Protein AF-A0A8H3QRY0-F1 (afdb_monomer_lite)

Radius of gyration: 27.29 Å; chains: 1; bounding box: 70×63×40 Å

Sequence (95 aa):
MSSNNTNTTSSTSRDPSTSSQHRTDNAESLSNSTSPRSTSTDRVEWTDEQTAVLIEQRRSRNYKYYYQISGRSRKKFWRSVAENVNNTCGCNYTG

Organism: NCBI:txid94130

pLDDT: mean 70.37, std 25.26, range [29.75, 97.38]

Foldseek 3Di:
DDDDDDDDDDDDDDDDDDDDDDDDDDDDDPPPPPPPPPPPPVPPDQDPLLVVLLVVLCVVCVCCVPPPADDVSVLVSVQVSQVRSCVVVVDDDGD

Secondary structure (DSSP, 8-state):
--------------------------------------------PPPHHHHHHHHHHHHHTHHHHHHT--TTHHHHHHHHHHHHHHHHHT-----

Structure (mmCIF, N/CA/C/O backbone):
data_AF-A0A8H3QRY0-F1
#
_entry.id   AF-A0A8H3QRY0-F1
#
loop_
_atom_site.group_PDB
_atom_site.id
_atom_site.type_symbol
_atom_site.label_atom_id
_atom_site.label_alt_id
_atom_site.label_comp_id
_atom_site.label_asym_id
_atom_site.label_entity_id
_atom_site.label_seq_id
_atom_site.pdbx_PDB_ins_code
_atom_site.Cartn_x
_atom_site.Cartn_y
_atom_site.Cartn_z
_atom_site.occupancy
_atom_site.B_iso_or_equiv
_atom_site.auth_seq_id
_atom_site.auth_comp_id
_atom_site.auth_asym_id
_atom_site.auth_atom_id
_atom_site.pdbx_PDB_model_num
ATOM 1 N N . MET A 1 1 ? 32.528 16.421 22.129 1.00 36.56 1 MET A N 1
ATOM 2 C CA . MET A 1 1 ? 32.060 17.559 22.942 1.00 36.56 1 MET A CA 1
ATOM 3 C C . MET A 1 1 ? 30.739 18.047 22.375 1.00 36.56 1 MET A C 1
ATOM 5 O O . MET A 1 1 ? 30.642 18.198 21.170 1.00 36.56 1 MET A O 1
ATOM 9 N N . SER A 1 2 ? 29.772 18.159 23.284 1.00 32.56 2 SER A N 1
ATOM 10 C CA . SER A 1 2 ? 28.480 18.858 23.322 1.00 32.56 2 SER A CA 1
ATOM 11 C C . SER A 1 2 ? 27.678 19.265 22.074 1.00 32.56 2 SER A C 1
ATOM 13 O O . SER A 1 2 ? 28.143 19.933 21.160 1.00 32.56 2 SER A O 1
ATOM 15 N N . SER A 1 3 ? 26.396 18.925 22.214 1.00 39.75 3 SER A N 1
ATOM 16 C CA . SER A 1 3 ? 25.131 19.309 21.578 1.00 39.75 3 SER A CA 1
ATOM 17 C C . SER A 1 3 ? 24.792 20.816 21.535 1.00 39.75 3 SER A C 1
ATOM 19 O O . SER A 1 3 ? 25.307 21.561 22.364 1.00 39.75 3 SER A O 1
ATOM 21 N N . ASN A 1 4 ? 23.828 21.221 20.676 1.00 41.25 4 ASN A N 1
ATOM 22 C CA . ASN A 1 4 ? 22.454 21.694 21.027 1.00 41.25 4 ASN A CA 1
ATOM 23 C C . ASN A 1 4 ? 21.838 22.795 20.111 1.00 41.25 4 ASN A C 1
ATOM 25 O O . ASN A 1 4 ? 22.512 23.771 19.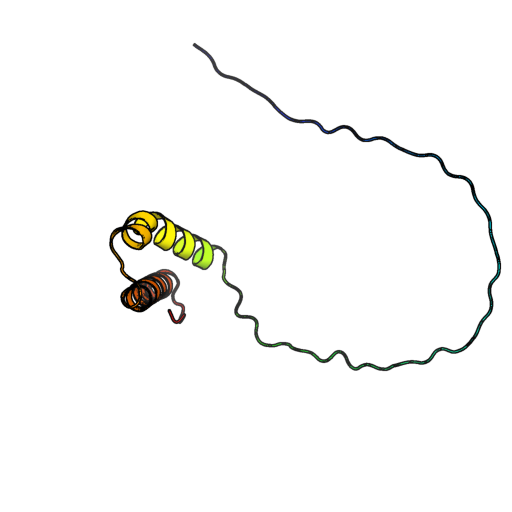816 1.00 41.25 4 ASN A O 1
ATOM 29 N N . ASN A 1 5 ? 20.517 22.641 19.840 1.00 36.69 5 ASN A N 1
ATOM 30 C CA . ASN A 1 5 ? 19.393 23.630 19.811 1.00 36.69 5 ASN A CA 1
ATOM 31 C C . ASN A 1 5 ? 19.426 24.887 18.891 1.00 36.69 5 ASN A C 1
ATOM 33 O O . ASN A 1 5 ? 20.489 25.412 18.619 1.00 36.69 5 ASN A O 1
ATOM 37 N N . THR A 1 6 ? 18.333 25.521 18.408 1.00 35.59 6 THR A N 1
ATOM 38 C CA . THR A 1 6 ? 16.852 25.422 18.562 1.00 35.59 6 THR A CA 1
ATOM 39 C C . THR A 1 6 ? 16.126 26.339 17.544 1.00 35.59 6 THR A C 1
ATOM 41 O O . THR A 1 6 ? 16.624 27.418 17.250 1.00 35.59 6 THR A O 1
ATOM 44 N N . ASN A 1 7 ? 14.914 25.926 17.142 1.00 32.38 7 ASN A N 1
ATOM 45 C CA . ASN A 1 7 ? 13.624 26.649 16.989 1.00 32.38 7 ASN A CA 1
ATOM 46 C C . ASN A 1 7 ? 13.436 27.968 16.187 1.00 32.38 7 ASN A C 1
ATOM 48 O O . ASN A 1 7 ? 13.995 29.007 16.506 1.00 32.38 7 ASN A O 1
ATOM 52 N N . THR A 1 8 ? 12.468 27.894 15.250 1.00 37.62 8 THR A N 1
ATOM 53 C CA . THR A 1 8 ? 11.170 28.625 15.158 1.00 37.62 8 THR A CA 1
ATOM 54 C C . THR A 1 8 ? 11.101 30.114 15.538 1.00 37.62 8 THR A C 1
ATOM 56 O O . THR A 1 8 ? 11.431 30.450 16.667 1.00 37.62 8 THR A O 1
ATOM 59 N N . THR A 1 9 ? 10.510 30.974 14.679 1.00 34.88 9 THR A N 1
ATOM 60 C CA . THR A 1 9 ? 9.229 31.718 14.901 1.00 34.88 9 THR A CA 1
ATOM 61 C C . THR A 1 9 ? 8.846 32.593 13.686 1.00 34.88 9 THR A C 1
ATOM 63 O O . THR A 1 9 ? 9.697 33.161 13.010 1.00 34.88 9 THR A O 1
ATOM 66 N N . SER A 1 10 ? 7.537 32.648 13.429 1.00 37.44 10 SER A N 1
ATOM 67 C CA . SER A 1 10 ? 6.774 33.387 12.413 1.00 37.44 10 SER A CA 1
ATOM 68 C C . SER A 1 10 ? 6.800 34.918 12.559 1.00 37.44 10 SER A C 1
ATOM 70 O O . SER A 1 10 ? 6.946 35.423 13.669 1.00 37.44 10 SER A O 1
ATOM 72 N N . SER A 1 11 ? 6.490 35.642 11.474 1.00 32.97 11 SER A N 1
ATOM 73 C CA . SER A 1 11 ? 6.177 37.080 11.519 1.00 32.97 11 SER A CA 1
ATOM 74 C C . SER A 1 11 ? 4.822 37.389 10.881 1.00 32.97 11 SER A C 1
ATOM 76 O O . SER A 1 11 ? 4.601 37.173 9.692 1.00 32.97 11 SER A O 1
ATOM 78 N N . THR A 1 12 ? 3.933 37.902 11.724 1.00 39.88 12 THR A N 1
ATOM 79 C CA . THR A 1 12 ? 2.604 38.464 11.458 1.00 39.88 12 THR A CA 1
ATOM 80 C C . THR A 1 12 ? 2.729 39.931 11.029 1.00 39.88 12 THR A C 1
ATOM 82 O O . THR A 1 12 ? 3.573 40.645 11.569 1.00 39.88 12 THR A O 1
ATOM 85 N N . SER A 1 13 ? 1.837 40.439 10.177 1.00 33.38 13 SER A N 1
ATOM 86 C CA . SER A 1 13 ? 1.579 41.885 10.073 1.00 33.38 13 SER A CA 1
ATOM 87 C C . SER A 1 13 ? 0.079 42.168 9.917 1.00 33.38 13 SER A C 1
ATOM 89 O O . SER A 1 13 ? -0.639 41.426 9.250 1.00 33.38 13 SER A O 1
ATOM 91 N N . ARG A 1 14 ? -0.394 43.200 10.631 1.00 42.06 14 ARG A N 1
ATOM 92 C CA . ARG A 1 14 ? -1.796 43.631 10.794 1.00 42.06 14 ARG A CA 1
ATOM 93 C C . ARG A 1 14 ? -2.065 44.963 10.066 1.00 42.06 14 ARG A C 1
ATOM 95 O O . ARG A 1 14 ? -1.221 45.846 10.171 1.00 42.06 14 ARG A O 1
ATOM 102 N N . ASP A 1 15 ? -3.261 45.051 9.461 1.00 39.88 15 ASP A N 1
ATOM 103 C CA . ASP A 1 15 ? -4.265 46.151 9.367 1.00 39.88 15 ASP A CA 1
ATOM 104 C C . ASP A 1 15 ? -3.901 47.564 8.837 1.00 39.88 15 ASP A C 1
ATOM 106 O O . ASP A 1 15 ? -2.786 48.040 9.046 1.00 39.88 15 ASP A O 1
ATOM 110 N N . PRO A 1 16 ? -4.839 48.266 8.137 1.00 47.94 16 PRO A N 1
ATOM 111 C CA . PRO A 1 16 ? -5.922 49.019 8.814 1.00 47.94 16 PRO A CA 1
ATOM 112 C C . PRO A 1 16 ? -7.318 49.0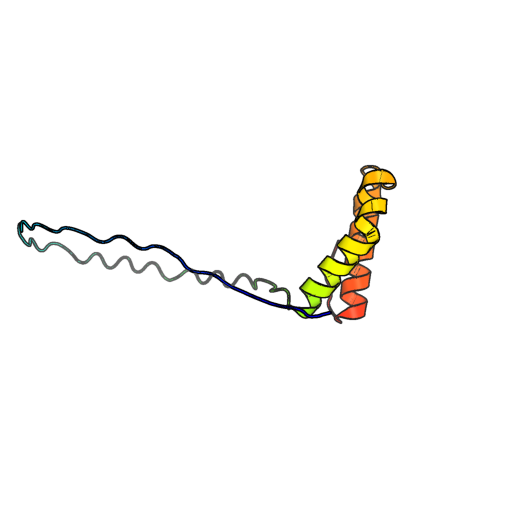49 8.132 1.00 47.94 16 PRO A C 1
ATOM 114 O O . PRO A 1 16 ? -7.464 48.984 6.913 1.00 47.94 16 PRO A O 1
ATOM 117 N N . SER A 1 17 ? -8.354 49.231 8.962 1.00 38.56 17 SER A N 1
ATOM 118 C CA . SER A 1 17 ? -9.786 49.386 8.634 1.00 38.56 17 SER A CA 1
ATOM 119 C C . SER A 1 17 ? -10.178 50.802 8.176 1.00 38.56 17 SER A C 1
ATOM 121 O O . SER A 1 17 ? -9.629 51.769 8.693 1.00 38.56 17 SER A O 1
ATOM 123 N N . THR A 1 18 ? -11.237 50.957 7.361 1.00 34.97 18 THR A N 1
ATOM 124 C CA . THR A 1 18 ? -12.215 52.079 7.444 1.00 34.97 18 THR A CA 1
ATOM 125 C C . THR A 1 18 ? -13.565 51.675 6.813 1.00 34.97 18 THR A C 1
ATOM 127 O O . THR A 1 18 ? -13.601 50.995 5.793 1.00 34.97 18 THR A O 1
ATOM 130 N N . SER A 1 19 ? -14.675 52.060 7.454 1.00 38.47 19 SER A N 1
ATOM 131 C CA . SER A 1 19 ? -16.063 51.623 7.218 1.00 38.47 19 SER A CA 1
ATOM 132 C C . SER A 1 19 ? -16.837 52.365 6.114 1.00 38.47 19 SER A C 1
ATOM 134 O O . SER A 1 19 ? -16.652 53.569 5.945 1.00 38.47 19 SER A O 1
ATOM 136 N N . SER A 1 20 ? -17.868 51.724 5.543 1.00 37.50 20 SER A N 1
ATOM 137 C CA . SER A 1 20 ? -19.150 52.393 5.236 1.00 37.50 20 SER A CA 1
ATOM 138 C C . SER A 1 20 ? -20.323 51.411 5.108 1.00 37.50 20 SER A C 1
ATOM 140 O O . SER A 1 20 ? -20.197 50.345 4.514 1.00 37.50 20 SER A O 1
ATOM 142 N N . GLN A 1 21 ? -21.453 51.787 5.714 1.00 41.59 21 GLN A N 1
ATOM 143 C CA . GLN A 1 21 ? -22.737 51.076 5.769 1.00 41.59 21 GLN A CA 1
ATOM 144 C C . GLN A 1 21 ? -23.566 51.302 4.499 1.00 41.59 21 GLN A C 1
ATOM 146 O O . GLN A 1 21 ? -23.563 52.426 4.024 1.00 41.59 21 GLN A O 1
ATOM 151 N N . HIS A 1 22 ? -24.382 50.332 4.055 1.00 29.75 22 HIS A N 1
ATOM 152 C CA . HIS A 1 22 ? -25.671 50.603 3.390 1.00 29.75 22 HIS A CA 1
ATOM 153 C C . HIS A 1 22 ? -26.648 49.400 3.468 1.00 29.75 22 HIS A C 1
ATOM 155 O O . HIS A 1 22 ? -26.391 48.349 2.900 1.00 29.75 22 HIS A O 1
ATOM 161 N N . ARG A 1 23 ? -27.772 49.651 4.163 1.00 31.86 23 ARG A N 1
ATOM 162 C CA . ARG A 1 23 ? -29.178 49.201 3.985 1.00 31.86 23 ARG A CA 1
ATOM 163 C C . ARG A 1 23 ? -29.564 47.705 3.955 1.00 31.86 23 ARG A C 1
ATOM 165 O O . ARG A 1 23 ? -29.143 46.929 3.112 1.00 31.86 23 ARG A O 1
ATOM 172 N N . THR A 1 24 ? -30.496 47.382 4.855 1.00 44.03 24 THR A N 1
ATOM 173 C CA . THR A 1 24 ? -31.378 46.205 4.897 1.00 44.03 24 THR A CA 1
ATOM 174 C C . THR A 1 24 ? -32.544 46.337 3.918 1.00 44.03 24 THR A C 1
ATOM 176 O O . THR A 1 24 ? -33.246 47.342 3.995 1.00 44.03 24 THR A O 1
ATOM 179 N N . ASP A 1 25 ? -32.816 45.287 3.140 1.00 34.19 25 ASP A N 1
ATOM 180 C CA . ASP A 1 25 ? -34.127 45.016 2.539 1.00 34.19 25 ASP A CA 1
ATOM 181 C C . ASP A 1 25 ? -34.467 43.525 2.723 1.00 34.19 25 ASP A C 1
ATOM 183 O O . ASP A 1 25 ? -33.686 42.637 2.380 1.00 34.19 25 ASP A O 1
ATOM 187 N N . ASN A 1 26 ? -35.630 43.262 3.323 1.00 46.88 26 ASN A N 1
ATOM 188 C CA . ASN A 1 26 ? -36.209 41.935 3.524 1.00 46.88 26 ASN A CA 1
ATOM 189 C C . ASN A 1 26 ? -36.863 41.441 2.224 1.00 46.88 26 ASN A C 1
ATOM 191 O O . ASN A 1 26 ? -37.761 42.118 1.729 1.00 46.88 26 ASN A O 1
ATOM 195 N N . ALA A 1 27 ? -36.537 40.233 1.751 1.00 41.19 27 ALA A N 1
ATOM 196 C CA . ALA A 1 27 ? -37.442 39.440 0.911 1.00 41.19 27 ALA A CA 1
ATOM 197 C C . ALA A 1 27 ? -37.083 37.940 0.925 1.00 41.19 27 ALA A C 1
ATOM 199 O O . ALA A 1 27 ? -35.977 37.548 0.571 1.00 41.19 27 ALA A O 1
ATOM 200 N N . GLU A 1 28 ? -38.075 37.143 1.331 1.00 36.19 28 GLU A N 1
ATOM 201 C CA . GLU A 1 28 ? -38.307 35.716 1.052 1.00 36.19 28 GLU A CA 1
ATOM 202 C C . GLU A 1 28 ? -37.284 34.659 1.513 1.00 36.19 28 GLU A C 1
ATOM 204 O O . GLU A 1 28 ? -36.330 34.281 0.838 1.00 36.19 28 GLU A O 1
ATOM 209 N N . SER A 1 29 ? -37.623 34.038 2.649 1.00 43.19 29 SER A N 1
ATOM 210 C CA . SER A 1 29 ? -37.207 32.681 3.008 1.00 43.19 29 SER A CA 1
ATOM 211 C C . SER A 1 29 ? -37.792 31.671 2.007 1.00 43.19 29 SER A C 1
ATOM 213 O O . SER A 1 29 ? -38.867 31.116 2.240 1.00 43.19 29 SER A O 1
ATOM 215 N N . LEU A 1 30 ? -37.071 31.372 0.924 1.00 43.91 30 LEU A N 1
ATOM 216 C CA . LEU A 1 30 ? -37.238 30.090 0.239 1.00 43.91 30 LEU A CA 1
ATOM 217 C C . LEU A 1 30 ? -36.504 29.023 1.050 1.00 43.91 30 LEU A C 1
ATOM 219 O O . LEU A 1 30 ? -35.291 28.834 0.941 1.00 43.91 30 LEU A O 1
ATOM 223 N N . SER A 1 31 ? -37.258 28.318 1.888 1.00 48.91 31 SER A N 1
ATOM 224 C CA . SER A 1 31 ? -36.806 27.083 2.515 1.00 48.91 31 SER A CA 1
ATOM 225 C C . SER A 1 31 ? -36.673 26.015 1.431 1.00 48.91 31 SER A C 1
ATOM 227 O O . SER A 1 31 ? -37.560 25.189 1.235 1.00 48.91 31 SER A O 1
ATOM 229 N N . ASN A 1 32 ? -35.555 26.018 0.708 1.00 47.09 32 ASN A N 1
ATOM 230 C CA . ASN A 1 32 ? -35.160 24.854 -0.066 1.00 47.09 32 ASN A CA 1
ATOM 231 C C . ASN A 1 32 ? -34.741 23.794 0.949 1.00 47.09 32 ASN A C 1
ATOM 233 O O . ASN A 1 32 ? -33.581 23.725 1.357 1.00 47.09 32 ASN A O 1
ATOM 237 N N . SER A 1 33 ? -35.707 22.991 1.396 1.00 53.88 33 SER A N 1
ATOM 238 C CA . SER A 1 33 ? -35.460 21.737 2.095 1.00 53.88 33 SER A CA 1
ATOM 239 C C . SER A 1 33 ? -34.790 20.768 1.123 1.00 53.88 33 SER A C 1
ATOM 241 O O . SER A 1 33 ? -35.378 19.792 0.668 1.00 53.88 33 SER A O 1
ATOM 243 N N . THR A 1 34 ? -33.533 21.045 0.786 1.00 52.84 34 THR A N 1
ATOM 244 C CA . THR A 1 34 ? -32.626 20.043 0.260 1.00 52.84 34 THR A CA 1
ATOM 245 C C . THR A 1 34 ? -32.386 19.104 1.425 1.00 52.84 34 THR A C 1
ATOM 247 O O . THR A 1 34 ? -31.557 19.382 2.292 1.00 52.84 34 THR A O 1
ATOM 250 N N . SER A 1 35 ? -33.172 18.024 1.499 1.00 59.34 35 SER A N 1
ATOM 251 C CA . SER A 1 35 ? -32.852 16.899 2.371 1.00 59.34 35 SER A CA 1
ATOM 252 C C . SER A 1 35 ? -31.357 16.629 2.219 1.00 59.34 35 SER A C 1
ATOM 254 O O . SER A 1 35 ? -30.906 16.482 1.076 1.00 59.34 35 SER A O 1
ATOM 256 N N . PRO A 1 36 ? -30.566 16.600 3.306 1.00 59.50 36 PRO A N 1
ATOM 257 C CA . PRO A 1 36 ? -29.179 16.205 3.187 1.00 59.50 36 PRO A CA 1
ATOM 258 C C . PRO A 1 36 ? -29.210 14.798 2.608 1.00 59.50 36 PRO A C 1
ATOM 260 O O . PRO A 1 36 ? -29.679 13.852 3.244 1.00 59.50 36 PRO A O 1
ATOM 263 N N . ARG A 1 37 ? -28.800 14.670 1.345 1.00 53.00 37 ARG A N 1
ATOM 264 C CA . ARG A 1 37 ? -28.590 13.371 0.733 1.00 53.00 37 ARG A CA 1
ATOM 265 C C . ARG A 1 37 ? -27.438 12.775 1.511 1.00 53.00 37 ARG A C 1
ATOM 267 O O . ARG A 1 37 ? -26.287 13.111 1.257 1.00 53.00 37 ARG A O 1
ATOM 274 N N . SER A 1 38 ? -27.778 11.964 2.507 1.00 58.09 38 SER A N 1
ATOM 275 C CA . SER A 1 38 ? -26.821 11.221 3.302 1.00 58.09 38 SER A CA 1
ATOM 276 C C . SER A 1 38 ? -26.170 10.216 2.362 1.00 58.09 38 SER A C 1
ATOM 278 O O . SER A 1 38 ? -26.614 9.083 2.205 1.00 58.09 38 SER A O 1
ATOM 280 N N . THR A 1 39 ? -25.143 10.660 1.642 1.00 58.91 39 THR A N 1
ATOM 281 C CA . THR A 1 39 ? -24.177 9.775 1.015 1.00 58.91 39 THR A CA 1
ATOM 282 C C . THR A 1 39 ? -23.260 9.285 2.123 1.00 58.91 39 THR A C 1
ATOM 284 O O . THR A 1 39 ? -22.059 9.544 2.103 1.00 58.91 39 THR A O 1
ATOM 287 N N . SER A 1 40 ? -23.803 8.553 3.097 1.00 59.81 40 SER A N 1
ATOM 288 C CA . SER A 1 40 ? -23.002 7.563 3.805 1.00 59.81 40 SER A CA 1
ATOM 289 C C . SER A 1 40 ? -22.755 6.420 2.818 1.00 59.81 40 SER A C 1
ATOM 291 O O . SER A 1 40 ? -23.238 5.305 2.969 1.00 59.81 40 SER A O 1
ATOM 293 N N . THR A 1 41 ? -22.050 6.715 1.723 1.00 60.38 41 THR A N 1
ATOM 294 C CA . THR A 1 41 ? -21.180 5.703 1.147 1.00 60.38 41 THR A CA 1
ATOM 295 C C . THR A 1 41 ? -20.239 5.381 2.285 1.00 60.38 41 THR A C 1
ATOM 297 O O . THR A 1 41 ? -19.505 6.289 2.681 1.00 60.38 41 THR A O 1
ATOM 300 N N . ASP A 1 42 ? -20.345 4.179 2.849 1.00 64.81 42 ASP A N 1
ATOM 301 C CA . ASP A 1 42 ? -19.392 3.626 3.806 1.00 64.81 42 ASP A CA 1
ATOM 302 C C . ASP A 1 42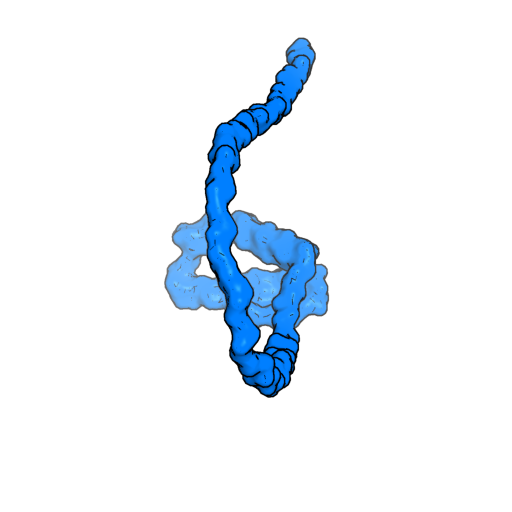 ? -17.991 3.864 3.248 1.00 64.81 42 ASP A C 1
ATOM 304 O O . ASP A 1 42 ? -17.482 3.121 2.404 1.00 64.81 42 ASP A O 1
ATOM 308 N N . ARG A 1 43 ? -17.396 4.997 3.621 1.00 70.19 43 ARG A N 1
ATOM 309 C CA . ARG A 1 43 ? -16.034 5.311 3.251 1.00 70.19 43 ARG A CA 1
ATOM 310 C C . ARG A 1 43 ? -15.232 4.387 4.130 1.00 70.19 43 ARG A C 1
ATOM 312 O O . ARG A 1 43 ? -15.178 4.576 5.338 1.00 70.19 43 ARG A O 1
ATOM 319 N N . VAL A 1 44 ? -14.681 3.351 3.513 1.00 76.25 44 VAL A N 1
ATOM 320 C CA . VAL A 1 44 ? -13.698 2.502 4.168 1.00 76.25 44 VAL A CA 1
ATOM 321 C C . VAL A 1 44 ? -12.521 3.404 4.518 1.00 76.25 44 VAL A C 1
ATOM 323 O O . VAL A 1 44 ? -11.748 3.806 3.645 1.00 76.25 44 VAL A O 1
ATOM 326 N N . GLU A 1 45 ? -12.455 3.792 5.786 1.00 87.31 45 GLU A N 1
ATOM 327 C CA . GLU A 1 45 ? -11.351 4.560 6.332 1.00 87.31 45 GLU A CA 1
ATOM 328 C C . GLU A 1 45 ? -10.220 3.609 6.696 1.00 87.31 45 GLU A C 1
ATOM 330 O O . GLU A 1 45 ? -10.418 2.567 7.324 1.00 87.31 45 GLU A O 1
ATOM 335 N N . TRP A 1 46 ? -9.020 3.972 6.261 1.00 92.44 46 TRP A N 1
ATOM 336 C CA . TRP A 1 46 ? -7.814 3.254 6.623 1.00 92.44 46 TRP A CA 1
ATOM 337 C C . TRP A 1 46 ? -7.409 3.675 8.025 1.00 92.44 46 TRP A C 1
ATOM 339 O O . TRP A 1 46 ? -7.283 4.867 8.299 1.00 92.44 46 TRP A O 1
ATOM 349 N N . THR A 1 47 ? -7.166 2.705 8.900 1.00 94.56 47 THR A N 1
ATOM 350 C CA . THR A 1 47 ? -6.593 3.009 10.213 1.00 94.56 47 THR A CA 1
ATOM 351 C C . THR A 1 47 ? -5.139 3.466 10.062 1.00 94.56 47 THR A C 1
ATOM 353 O O . THR A 1 47 ? -4.469 3.160 9.066 1.00 94.56 47 THR A O 1
ATOM 356 N N . ASP A 1 48 ? -4.615 4.171 11.066 1.00 95.94 48 ASP A N 1
ATOM 357 C CA . ASP A 1 48 ? -3.206 4.591 11.085 1.00 95.94 48 ASP A CA 1
ATOM 358 C C . ASP A 1 48 ? -2.256 3.392 10.969 1.00 95.94 48 ASP A C 1
ATOM 360 O O . ASP A 1 48 ? -1.261 3.442 10.247 1.00 95.94 48 ASP A O 1
ATOM 364 N N . GLU A 1 49 ? -2.602 2.279 11.618 1.00 95.50 49 GLU A N 1
ATOM 365 C CA . GLU A 1 49 ? -1.851 1.027 11.542 1.00 95.50 49 GLU A CA 1
ATOM 366 C C . GLU A 1 49 ? -1.826 0.463 10.115 1.00 95.50 49 GLU A C 1
ATOM 368 O O . GLU A 1 49 ? -0.754 0.187 9.573 1.00 95.50 49 GLU A O 1
ATOM 373 N N . GLN A 1 50 ? -2.989 0.357 9.463 1.00 95.31 50 GLN A N 1
ATOM 374 C CA . GLN A 1 50 ? -3.082 -0.116 8.077 1.00 95.31 50 GLN A CA 1
ATOM 375 C C . GLN A 1 50 ? -2.282 0.784 7.127 1.00 95.31 50 GLN A C 1
ATOM 377 O O . GLN A 1 50 ? -1.593 0.300 6.224 1.00 95.31 50 GLN A O 1
ATOM 382 N N . THR A 1 51 ? -2.335 2.096 7.357 1.00 95.94 51 THR A N 1
ATOM 383 C CA . THR A 1 51 ? -1.592 3.095 6.584 1.00 95.94 51 THR A CA 1
ATOM 384 C C . THR A 1 51 ? -0.084 2.942 6.778 1.00 95.94 51 THR A C 1
ATOM 386 O O . THR A 1 51 ? 0.666 2.939 5.798 1.00 95.94 51 THR A O 1
ATOM 389 N N . ALA A 1 52 ? 0.378 2.749 8.015 1.00 97.38 52 ALA A N 1
ATOM 390 C CA . ALA A 1 52 ? 1.788 2.535 8.325 1.00 97.38 52 ALA A CA 1
ATOM 391 C C . ALA A 1 52 ? 2.333 1.267 7.650 1.00 97.38 52 ALA A C 1
ATOM 393 O O . ALA A 1 52 ? 3.384 1.312 7.002 1.00 97.38 52 ALA A O 1
ATOM 394 N N . VAL A 1 53 ? 1.592 0.156 7.720 1.00 96.88 53 VAL A N 1
ATOM 395 C CA . VAL A 1 53 ? 1.976 -1.105 7.066 1.00 96.88 53 VAL A CA 1
ATOM 396 C C . VAL A 1 53 ? 2.032 -0.938 5.547 1.00 96.88 53 VAL A C 1
ATOM 398 O O . VAL A 1 53 ? 2.993 -1.383 4.912 1.00 96.88 53 VAL A O 1
ATOM 401 N N . LEU A 1 54 ? 1.056 -0.252 4.944 1.00 95.88 54 LEU A N 1
ATOM 402 C CA . LEU A 1 54 ? 1.051 0.025 3.507 1.00 95.88 54 LEU A CA 1
ATOM 403 C C . LEU 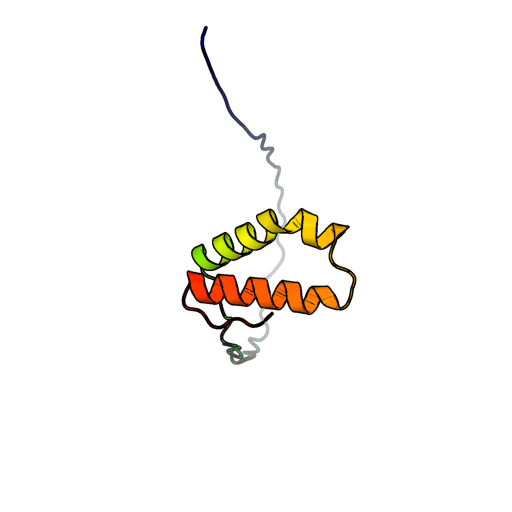A 1 54 ? 2.272 0.854 3.078 1.00 95.88 54 LEU A C 1
ATOM 405 O O . LEU A 1 54 ? 2.936 0.512 2.091 1.00 95.88 54 LEU A O 1
ATOM 409 N N . ILE A 1 55 ? 2.585 1.923 3.815 1.00 96.56 55 ILE A N 1
ATOM 410 C CA . ILE A 1 55 ? 3.756 2.769 3.554 1.00 96.56 55 ILE A CA 1
ATOM 411 C C . ILE A 1 55 ? 5.036 1.939 3.656 1.00 96.56 55 ILE A C 1
ATOM 413 O O . ILE A 1 55 ? 5.892 2.038 2.774 1.00 96.56 55 ILE A O 1
ATOM 417 N N . GLU A 1 56 ? 5.156 1.072 4.662 1.00 97.06 56 GLU A N 1
ATOM 418 C CA . GLU A 1 56 ? 6.344 0.239 4.839 1.00 97.06 56 GLU A CA 1
ATOM 419 C C . GLU A 1 56 ? 6.520 -0.781 3.709 1.00 97.06 56 GLU A C 1
ATOM 421 O O . GLU A 1 56 ? 7.610 -0.909 3.134 1.00 97.06 56 GLU A O 1
ATOM 426 N N . GLN A 1 57 ? 5.439 -1.458 3.308 1.00 94.69 57 GLN A N 1
ATOM 427 C CA . GLN A 1 57 ? 5.449 -2.350 2.145 1.00 94.69 57 GLN A CA 1
ATOM 428 C C . GLN A 1 57 ? 5.864 -1.610 0.875 1.00 94.69 57 GLN A C 1
ATOM 430 O O . GLN A 1 57 ? 6.621 -2.133 0.047 1.00 94.69 57 GLN A O 1
ATOM 435 N N . ARG A 1 58 ? 5.383 -0.375 0.710 1.00 94.38 58 ARG A N 1
ATOM 436 C CA . ARG A 1 58 ? 5.710 0.429 -0.459 1.00 94.38 58 ARG A CA 1
ATOM 437 C C . ARG A 1 58 ? 7.169 0.863 -0.449 1.00 94.38 58 ARG A C 1
ATOM 439 O O . ARG A 1 58 ? 7.834 0.725 -1.475 1.00 94.38 58 ARG A O 1
ATOM 446 N N . ARG A 1 59 ? 7.658 1.348 0.690 1.00 95.50 59 ARG A N 1
ATOM 447 C CA . ARG A 1 59 ? 9.024 1.838 0.894 1.00 95.50 59 ARG A CA 1
ATOM 448 C C . ARG A 1 59 ? 10.051 0.732 0.669 1.00 95.50 59 ARG A C 1
ATOM 450 O O . ARG A 1 59 ? 10.929 0.886 -0.178 1.00 95.50 59 ARG A O 1
ATOM 457 N N . SER A 1 60 ? 9.891 -0.404 1.345 1.00 95.00 60 SER A N 1
ATOM 458 C CA . SER A 1 60 ? 10.817 -1.546 1.274 1.00 95.00 60 SER A CA 1
ATOM 459 C C . SER A 1 60 ? 10.937 -2.141 -0.134 1.00 95.00 60 SER A C 1
ATOM 461 O O . SER A 1 60 ? 11.995 -2.634 -0.525 1.00 95.00 60 SER A O 1
ATOM 463 N N . ARG A 1 61 ? 9.873 -2.059 -0.942 1.00 92.38 61 ARG A N 1
ATOM 464 C CA . ARG A 1 61 ? 9.825 -2.648 -2.291 1.00 92.38 61 ARG A CA 1
ATOM 465 C C . ARG A 1 61 ? 9.867 -1.608 -3.413 1.00 92.38 61 ARG A C 1
ATOM 467 O O . ARG A 1 61 ? 9.684 -1.963 -4.582 1.00 92.38 61 ARG A O 1
ATOM 474 N N . ASN A 1 62 ? 10.127 -0.342 -3.083 1.00 93.38 62 ASN A N 1
ATOM 475 C CA . ASN A 1 62 ? 10.087 0.777 -4.023 1.00 93.38 62 ASN A CA 1
ATOM 476 C C . ASN A 1 62 ? 11.090 0.602 -5.171 1.00 93.38 62 ASN A C 1
ATOM 478 O O . ASN A 1 62 ? 10.736 0.733 -6.342 1.00 93.38 62 ASN A O 1
ATOM 482 N N . TYR A 1 63 ? 12.325 0.218 -4.836 1.00 92.62 63 TYR A N 1
ATOM 483 C CA . TYR A 1 63 ? 13.380 -0.036 -5.817 1.00 92.62 63 TYR A CA 1
ATOM 484 C C . TYR A 1 63 ? 12.977 -1.134 -6.813 1.00 92.62 63 TYR A C 1
ATOM 486 O O . TYR A 1 63 ? 12.998 -0.929 -8.027 1.00 92.62 63 TYR A O 1
ATOM 494 N N . LYS A 1 64 ? 12.514 -2.280 -6.298 1.00 88.44 64 LYS A N 1
ATOM 495 C CA . LYS A 1 64 ? 12.043 -3.402 -7.120 1.00 88.44 64 LYS A CA 1
ATOM 496 C C . LYS A 1 64 ? 10.915 -2.971 -8.059 1.00 88.44 64 LYS A C 1
ATOM 498 O O . LYS A 1 64 ? 10.920 -3.332 -9.231 1.00 88.44 64 LYS A O 1
ATOM 503 N N . TYR A 1 65 ? 9.967 -2.177 -7.567 1.00 89.81 65 TYR A N 1
ATOM 504 C CA . TYR A 1 65 ? 8.851 -1.701 -8.379 1.00 89.81 65 TYR A CA 1
ATOM 505 C C . TYR A 1 65 ? 9.288 -0.838 -9.566 1.00 89.81 65 TYR A C 1
ATOM 507 O O . TYR A 1 65 ? 8.768 -1.019 -10.666 1.00 89.81 65 TYR A O 1
ATOM 515 N N . TYR A 1 66 ? 10.218 0.096 -9.353 1.00 89.62 66 TYR A N 1
ATOM 516 C CA . TYR A 1 66 ? 10.644 1.013 -10.409 1.00 89.62 66 TYR A CA 1
ATOM 517 C C . TYR A 1 66 ? 11.577 0.359 -11.425 1.00 89.62 66 TYR A C 1
ATOM 519 O O . TYR A 1 66 ? 11.423 0.603 -12.619 1.00 89.62 66 TYR A O 1
ATOM 527 N N . TYR A 1 67 ? 12.494 -0.496 -10.970 1.00 90.25 67 TYR A N 1
ATOM 528 C CA . TYR A 1 67 ? 13.585 -0.983 -11.818 1.00 90.25 67 TYR A CA 1
ATOM 529 C C . TYR A 1 67 ? 13.439 -2.438 -12.274 1.00 90.25 67 TYR A C 1
ATOM 531 O O . TYR A 1 67 ? 14.098 -2.833 -13.228 1.00 90.25 67 TYR A O 1
ATOM 539 N N . GLN A 1 68 ? 12.592 -3.247 -11.627 1.00 90.50 68 GLN A N 1
ATOM 540 C CA . GLN A 1 68 ? 12.520 -4.696 -11.888 1.00 90.50 68 GLN A CA 1
ATOM 541 C C . GLN A 1 68 ? 11.124 -5.193 -12.296 1.00 90.50 68 GLN A C 1
ATOM 543 O O . GLN A 1 68 ? 10.978 -6.349 -12.686 1.00 90.50 68 GLN A O 1
ATOM 548 N N . ILE A 1 69 ? 10.083 -4.357 -12.202 1.00 87.38 69 ILE A N 1
ATOM 549 C CA . ILE A 1 69 ? 8.692 -4.752 -12.472 1.00 87.38 69 ILE A CA 1
ATOM 550 C C . ILE A 1 69 ? 8.149 -3.976 -13.675 1.00 87.38 69 ILE A C 1
ATOM 552 O O . ILE A 1 69 ? 7.797 -2.795 -13.602 1.00 87.38 69 ILE A O 1
ATOM 556 N N . SER A 1 70 ? 8.033 -4.676 -14.800 1.00 81.19 70 SER A N 1
ATOM 557 C CA . SER A 1 70 ? 7.520 -4.145 -16.061 1.00 81.19 70 SER A CA 1
ATOM 558 C C . SER A 1 70 ? 5.987 -4.181 -16.115 1.00 81.19 70 SER A C 1
ATOM 560 O O . SER A 1 70 ? 5.361 -5.216 -15.879 1.00 81.19 70 SER A O 1
ATOM 562 N N . GLY A 1 71 ? 5.373 -3.040 -16.448 1.00 78.62 71 GLY A N 1
ATOM 563 C CA . GLY A 1 71 ? 3.956 -2.856 -16.807 1.00 78.62 71 GLY A CA 1
ATOM 564 C C . GLY A 1 71 ? 2.953 -3.837 -16.183 1.00 78.62 71 GLY A C 1
ATOM 565 O O . GLY A 1 71 ? 2.495 -3.642 -15.060 1.00 78.62 71 GLY A O 1
ATOM 566 N N . ARG A 1 72 ? 2.609 -4.910 -16.915 1.00 80.00 72 ARG A N 1
ATOM 567 C CA . ARG A 1 72 ? 1.581 -5.903 -16.527 1.00 80.00 72 ARG A CA 1
ATOM 568 C C . ARG A 1 72 ? 1.869 -6.614 -15.200 1.00 80.00 72 ARG A C 1
ATOM 570 O O . ARG A 1 72 ? 0.939 -7.025 -14.511 1.00 80.00 72 ARG A O 1
ATOM 577 N N . SER A 1 73 ? 3.136 -6.736 -14.808 1.00 86.19 73 SER A N 1
ATOM 578 C CA . SER A 1 73 ? 3.524 -7.363 -13.537 1.00 86.19 73 SER A CA 1
ATOM 579 C C . SER A 1 73 ? 3.272 -6.468 -12.313 1.00 86.19 73 SER A C 1
ATOM 581 O O . SER A 1 73 ? 3.232 -6.970 -11.189 1.00 86.19 73 SER A O 1
ATOM 583 N N . ARG A 1 74 ? 2.979 -5.171 -12.509 1.00 88.75 74 ARG A N 1
ATOM 584 C CA . ARG A 1 74 ? 2.634 -4.240 -11.419 1.00 88.75 74 ARG A CA 1
ATOM 585 C C . ARG A 1 74 ? 1.314 -4.591 -10.732 1.00 88.75 74 ARG A C 1
ATOM 587 O O . ARG A 1 74 ? 1.203 -4.392 -9.531 1.00 88.75 74 ARG A O 1
ATOM 594 N N . LYS A 1 75 ? 0.351 -5.198 -11.439 1.00 92.06 75 LYS A N 1
ATOM 595 C CA . LYS A 1 75 ? -0.884 -5.704 -10.809 1.00 92.06 75 LYS A CA 1
ATOM 596 C C . LYS A 1 75 ? -0.586 -6.816 -9.799 1.00 92.06 75 LYS A C 1
ATOM 598 O O . LYS A 1 75 ? -1.114 -6.819 -8.697 1.00 92.06 75 LYS A O 1
ATOM 603 N N . LYS A 1 76 ? 0.316 -7.743 -10.144 1.00 92.00 76 LYS A N 1
ATOM 604 C CA . LYS A 1 76 ? 0.758 -8.798 -9.213 1.00 92.00 76 LYS A CA 1
ATOM 605 C C . LYS A 1 76 ? 1.515 -8.212 -8.021 1.00 92.00 76 LYS A C 1
ATOM 607 O O . LYS A 1 76 ? 1.369 -8.696 -6.905 1.00 92.00 76 LYS A O 1
ATOM 612 N N . PHE A 1 77 ? 2.296 -7.155 -8.252 1.00 93.56 77 PHE A N 1
ATOM 613 C CA . PHE A 1 77 ? 2.942 -6.415 -7.173 1.00 93.56 77 PHE A CA 1
ATOM 614 C C . PHE A 1 77 ? 1.918 -5.851 -6.183 1.00 93.56 77 PHE A C 1
ATOM 616 O O . PHE A 1 77 ? 2.022 -6.153 -4.998 1.00 93.56 77 PHE A O 1
ATOM 623 N N . TRP A 1 78 ? 0.925 -5.096 -6.656 1.00 94.12 78 TRP A N 1
ATOM 624 C CA . TRP A 1 78 ? -0.079 -4.483 -5.783 1.00 94.12 78 TRP A CA 1
ATOM 625 C C . TRP A 1 78 ? -0.946 -5.517 -5.069 1.00 94.12 78 TRP A C 1
ATOM 627 O O . TRP A 1 78 ? -1.144 -5.393 -3.864 1.00 94.12 78 TRP A O 1
ATOM 637 N N . ARG A 1 79 ? -1.307 -6.615 -5.744 1.00 95.19 79 ARG A N 1
ATOM 638 C CA . ARG A 1 79 ? -1.949 -7.768 -5.099 1.00 95.19 79 ARG A CA 1
ATOM 639 C C . ARG A 1 79 ? -1.137 -8.302 -3.917 1.00 95.19 79 ARG A C 1
ATOM 641 O O . ARG A 1 79 ? -1.675 -8.452 -2.831 1.00 95.19 79 ARG A O 1
ATOM 648 N N . SER A 1 80 ? 0.169 -8.510 -4.101 1.00 95.25 80 SER A N 1
ATOM 649 C CA . SER A 1 80 ? 1.035 -8.998 -3.016 1.00 95.25 80 SER A CA 1
ATOM 650 C C . SER A 1 80 ? 1.226 -7.987 -1.878 1.00 95.25 80 SER A C 1
ATOM 652 O O . SER A 1 80 ? 1.546 -8.374 -0.761 1.00 95.25 80 SER A O 1
ATOM 654 N N . VAL A 1 81 ? 1.086 -6.684 -2.152 1.00 95.69 81 VAL A N 1
ATOM 655 C CA . VAL A 1 81 ? 1.096 -5.651 -1.105 1.00 95.69 81 VAL A CA 1
ATOM 656 C C . VAL A 1 81 ? -0.199 -5.729 -0.299 1.00 95.69 81 VAL A C 1
ATOM 658 O O . VAL A 1 81 ? -0.131 -5.770 0.925 1.00 95.69 81 VAL A O 1
ATOM 661 N N . ALA A 1 82 ? -1.350 -5.823 -0.972 1.00 95.81 82 ALA A N 1
ATOM 662 C CA . ALA A 1 82 ? -2.650 -5.975 -0.323 1.00 95.81 82 ALA A CA 1
ATOM 663 C C . ALA A 1 82 ? -2.717 -7.247 0.538 1.00 95.81 82 ALA A C 1
ATOM 665 O O . ALA A 1 82 ? -3.131 -7.175 1.686 1.00 95.81 82 ALA A O 1
ATOM 666 N N . GLU A 1 83 ? -2.223 -8.385 0.038 1.00 96.56 83 GLU A N 1
ATOM 667 C CA . GLU A 1 83 ? -2.135 -9.636 0.810 1.00 96.56 83 GLU A CA 1
ATOM 668 C C . GLU A 1 83 ? -1.331 -9.461 2.105 1.00 96.56 83 GLU A C 1
ATOM 670 O O . GLU A 1 83 ? -1.739 -9.953 3.153 1.00 96.56 83 GLU A O 1
ATOM 675 N N . ASN A 1 84 ? -0.219 -8.722 2.067 1.00 96.25 84 ASN A N 1
ATOM 676 C CA . ASN A 1 84 ? 0.597 -8.518 3.261 1.00 96.25 84 ASN A CA 1
ATOM 677 C C . ASN A 1 84 ? -0.071 -7.573 4.274 1.00 96.25 84 ASN A C 1
ATOM 679 O O . ASN A 1 84 ? -0.042 -7.834 5.475 1.00 96.25 84 ASN A O 1
ATOM 683 N N . VAL A 1 85 ? -0.721 -6.506 3.796 1.00 96.00 85 VAL A N 1
ATOM 684 C CA . VAL A 1 85 ? -1.520 -5.610 4.653 1.00 96.00 85 VAL A CA 1
ATOM 685 C C . VAL A 1 85 ? -2.659 -6.390 5.316 1.00 96.00 85 VAL A C 1
ATOM 687 O O . VAL A 1 85 ? -2.826 -6.306 6.528 1.00 96.00 85 VAL A O 1
ATOM 690 N N . ASN A 1 86 ? -3.374 -7.216 4.550 1.00 96.44 86 ASN A N 1
ATOM 691 C CA . ASN A 1 86 ? -4.463 -8.055 5.048 1.00 96.44 86 ASN A CA 1
ATOM 692 C C . ASN A 1 86 ? -3.993 -9.036 6.126 1.00 96.44 86 ASN A C 1
ATOM 694 O O . ASN A 1 86 ? -4.613 -9.125 7.182 1.00 96.44 86 ASN A O 1
ATOM 698 N N . ASN A 1 87 ? -2.871 -9.721 5.893 1.00 95.94 87 ASN A N 1
ATOM 699 C CA . ASN A 1 87 ? -2.296 -10.651 6.866 1.00 95.94 87 ASN A CA 1
ATOM 700 C C . ASN A 1 87 ? -1.826 -9.951 8.148 1.00 95.94 87 ASN A C 1
ATOM 702 O O . ASN A 1 87 ? -1.906 -10.540 9.221 1.00 95.94 87 ASN A O 1
ATOM 706 N N . THR A 1 88 ? -1.327 -8.717 8.040 1.00 96.06 88 THR A N 1
ATOM 707 C CA . THR A 1 88 ? -0.804 -7.967 9.191 1.00 96.06 88 THR A CA 1
ATOM 708 C C . THR A 1 88 ? -1.928 -7.356 10.024 1.00 96.06 88 THR A C 1
ATOM 710 O O . THR A 1 88 ? -1.890 -7.424 11.246 1.00 96.06 88 THR A O 1
ATOM 713 N N . CYS A 1 89 ? -2.934 -6.773 9.370 1.00 95.12 89 CYS A N 1
ATOM 714 C CA . CYS A 1 89 ? -3.960 -5.957 10.023 1.00 95.12 89 CYS A CA 1
ATOM 715 C C . CYS A 1 89 ? -5.328 -6.650 10.134 1.00 95.12 89 CYS A C 1
ATOM 717 O O . CYS A 1 89 ? -6.290 -6.023 10.573 1.00 95.12 89 CYS A O 1
ATOM 719 N N . GLY A 1 90 ? -5.457 -7.905 9.690 1.00 94.25 90 GLY A N 1
ATOM 720 C CA . GLY A 1 90 ? -6.723 -8.647 9.723 1.00 94.25 90 GLY A CA 1
ATOM 721 C C . GLY A 1 90 ? -7.822 -8.057 8.829 1.00 94.25 90 GLY A C 1
ATOM 722 O O 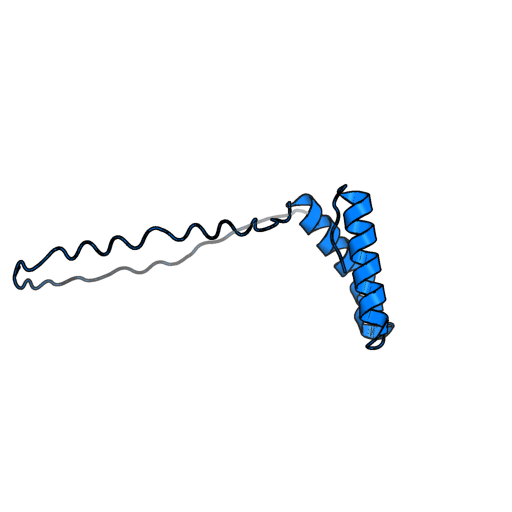. GLY A 1 90 ? -9.002 -8.175 9.150 1.00 94.25 90 GLY A O 1
ATOM 723 N N . CYS A 1 91 ? -7.453 -7.394 7.729 1.00 92.62 91 CYS A N 1
ATOM 724 C CA . CYS A 1 91 ? -8.379 -6.742 6.794 1.00 92.62 91 CYS A CA 1
ATOM 725 C C . CYS A 1 91 ? -8.505 -7.495 5.452 1.00 92.62 91 CYS A C 1
ATOM 727 O O . CYS A 1 91 ? -7.915 -8.557 5.260 1.00 92.62 91 CYS A O 1
ATOM 729 N N . ASN A 1 92 ? -9.325 -6.981 4.525 1.00 93.69 92 ASN A N 1
ATOM 730 C CA . ASN A 1 92 ? -9.721 -7.673 3.288 1.00 93.69 92 ASN A CA 1
ATOM 731 C C . ASN A 1 92 ? -9.600 -6.810 2.014 1.00 93.69 92 ASN A C 1
ATOM 733 O O . ASN A 1 92 ? -10.424 -6.899 1.101 1.00 93.69 92 ASN A O 1
ATOM 737 N N . TYR A 1 93 ? -8.554 -5.990 1.923 1.00 91.81 93 TYR A N 1
ATOM 738 C CA . TYR A 1 93 ? -8.301 -5.144 0.759 1.00 91.81 93 TYR A CA 1
ATOM 739 C C . TYR A 1 93 ? -7.946 -5.944 -0.501 1.00 91.81 93 TYR A C 1
ATOM 741 O O . TYR A 1 93 ? -7.387 -7.042 -0.445 1.00 91.81 93 TYR A O 1
ATOM 749 N N . THR A 1 94 ? -8.232 -5.352 -1.663 1.00 90.25 94 THR A N 1
ATOM 750 C CA . THR A 1 94 ? -7.847 -5.883 -2.979 1.00 90.25 94 THR A CA 1
ATOM 7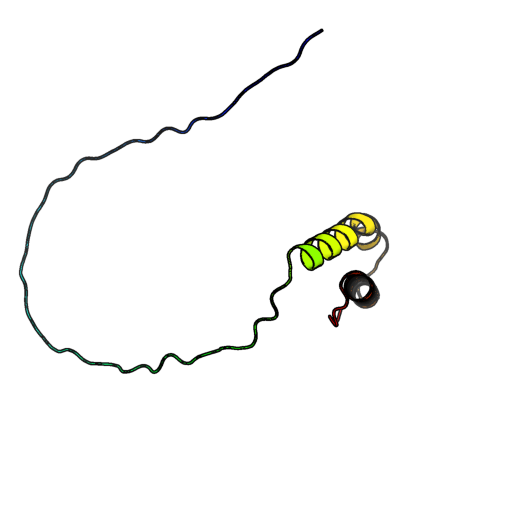51 C C . THR A 1 94 ? -6.775 -5.001 -3.622 1.00 90.25 94 THR A C 1
ATOM 753 O O . THR A 1 94 ? -6.696 -3.809 -3.330 1.00 90.25 94 THR A O 1
ATOM 756 N N . GLY A 1 95 ? -5.927 -5.598 -4.469 1.00 81.19 95 GLY A N 1
ATOM 757 C CA . GLY A 1 95 ? -4.778 -4.938 -5.108 1.00 81.19 95 GLY A CA 1
ATOM 758 C C . GLY A 1 95 ? -4.636 -5.216 -6.597 1.00 81.19 95 GLY A C 1
ATOM 759 O O . GLY A 1 95 ? -5.210 -6.216 -7.100 1.00 81.19 95 GLY A O 1
#